Protein AF-A0A1E1WKH9-F1 (afdb_monomer_lite)

Secondary structure (DSSP, 8-state):
-PPP------TTSGGGGT---EEE-SSSSSEEEPP--THHHHHTTS-----------TT---EEEEEE-TTSSEEEEEETTS-EEEEETTTTEEEEEE-GGGSTTTT---TT--

Foldseek 3Di:
DDDPPPDPPPCPDLVVQVDWDWDADPDPVRIDTDDPDPCVVVVVVPDDPPCPPDPPPVPPFDFPDWDADPVNQKIWTATPQRKIWMAGPDVRHTDDIDHLVRDPPSPPDDPPPD

Structure (mmCIF, N/CA/C/O backbone):
data_AF-A0A1E1WKH9-F1
#
_entry.id   AF-A0A1E1WKH9-F1
#
loop_
_atom_site.group_PDB
_atom_site.id
_atom_site.type_symbol
_atom_site.label_atom_id
_atom_site.label_alt_id
_atom_site.label_comp_id
_atom_site.label_asym_id
_atom_site.label_entity_id
_atom_site.label_seq_id
_atom_site.pdbx_PDB_ins_code
_atom_site.Cartn_x
_atom_site.Cartn_y
_atom_site.Cartn_z
_atom_site.occupancy
_atom_site.B_iso_or_equiv
_atom_site.auth_seq_id
_atom_site.auth_comp_id
_atom_site.auth_asym_id
_atom_site.auth_atom_id
_atom_site.pdbx_PDB_model_num
ATOM 1 N N . CYS A 1 1 ? -20.085 16.446 30.220 1.00 38.81 1 CYS A N 1
ATOM 2 C CA . CYS A 1 1 ? -20.483 16.309 28.804 1.00 38.81 1 CYS A CA 1
ATOM 3 C C . CYS A 1 1 ? -20.282 14.856 28.402 1.00 38.81 1 CYS A C 1
ATOM 5 O O . CYS A 1 1 ? -19.146 14.402 28.426 1.00 38.81 1 CYS A O 1
ATOM 7 N N . GLY A 1 2 ? -21.367 14.102 28.203 1.00 40.84 2 GLY A N 1
ATOM 8 C CA . GLY A 1 2 ? -21.297 12.669 27.888 1.00 40.84 2 GLY A CA 1
ATOM 9 C C . GLY A 1 2 ? -20.714 12.404 26.494 1.00 40.84 2 GLY A C 1
ATOM 10 O O . GLY A 1 2 ? -20.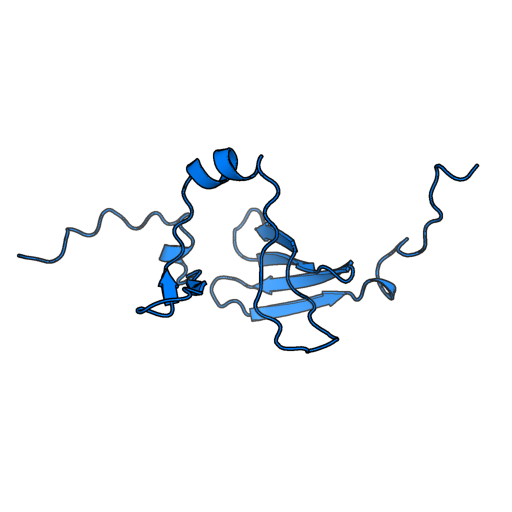678 13.329 25.678 1.00 40.84 2 GLY A O 1
ATOM 11 N N . PRO A 1 3 ? -20.243 11.174 26.215 1.00 39.62 3 PRO A N 1
ATOM 12 C CA . PRO A 1 3 ? -19.780 10.814 24.882 1.00 39.62 3 PRO A CA 1
ATOM 13 C C . PRO A 1 3 ? -20.927 11.002 23.877 1.00 39.62 3 PRO A C 1
ATOM 15 O O . PRO A 1 3 ? -22.069 10.655 24.195 1.00 39.62 3 PRO A O 1
ATOM 18 N N . PRO A 1 4 ? -20.661 11.575 22.690 1.00 43.03 4 PRO A N 1
ATOM 19 C CA . PRO A 1 4 ? -21.684 11.731 21.672 1.00 43.03 4 PRO A CA 1
ATOM 20 C C . PRO A 1 4 ? -22.220 10.348 21.307 1.00 43.03 4 PRO A C 1
ATOM 22 O O . PRO A 1 4 ? -21.453 9.411 21.078 1.00 43.03 4 PRO A O 1
ATOM 25 N N . TYR A 1 5 ? -23.547 10.235 21.321 1.00 42.22 5 TYR A N 1
ATOM 26 C CA . TYR A 1 5 ? -24.288 9.047 20.930 1.00 42.22 5 TYR A CA 1
ATOM 27 C C . TYR A 1 5 ? -23.691 8.466 19.649 1.00 42.22 5 TYR A C 1
ATOM 29 O O . TYR A 1 5 ? -23.529 9.170 18.651 1.00 42.22 5 TYR A O 1
ATOM 37 N N . ALA A 1 6 ? -23.326 7.185 19.709 1.00 43.75 6 ALA A N 1
ATOM 38 C CA . ALA A 1 6 ? -22.846 6.441 18.563 1.00 43.75 6 ALA A CA 1
ATOM 39 C C . ALA A 1 6 ? -23.973 6.384 17.525 1.00 43.75 6 ALA A C 1
ATOM 41 O O . ALA A 1 6 ? -24.849 5.523 17.599 1.00 43.75 6 ALA A O 1
ATOM 42 N N . ASN A 1 7 ? -23.960 7.322 16.575 1.00 47.19 7 ASN A N 1
ATOM 43 C CA . ASN A 1 7 ? -24.692 7.167 15.326 1.00 47.19 7 ASN A CA 1
ATOM 44 C C . ASN A 1 7 ? -24.326 5.795 14.761 1.00 47.19 7 ASN A C 1
ATOM 46 O O . ASN A 1 7 ? -23.153 5.409 14.796 1.00 47.19 7 ASN A O 1
ATOM 50 N N . ALA A 1 8 ? -25.348 5.047 14.338 1.00 49.00 8 ALA A N 1
ATOM 51 C CA . ALA A 1 8 ? -25.225 3.695 13.816 1.00 49.00 8 ALA A CA 1
ATOM 52 C C . ALA A 1 8 ? -23.973 3.598 12.936 1.00 49.00 8 ALA A C 1
ATOM 54 O O . ALA A 1 8 ? -23.840 4.360 11.980 1.00 49.00 8 ALA A O 1
ATOM 55 N N . LYS A 1 9 ? -23.025 2.731 13.321 1.00 55.84 9 LYS A N 1
ATOM 56 C CA . LYS A 1 9 ? -21.796 2.508 12.556 1.00 55.84 9 LYS A CA 1
ATOM 57 C C . LYS A 1 9 ? -22.210 2.161 11.135 1.00 55.84 9 LYS A C 1
ATOM 59 O O . LYS A 1 9 ? -22.727 1.071 10.909 1.00 55.84 9 LYS A O 1
ATOM 64 N N . ASP A 1 10 ? -21.999 3.092 10.217 1.00 60.97 10 ASP A N 1
ATOM 65 C CA . ASP A 1 10 ? -22.157 2.841 8.799 1.00 60.97 10 ASP A CA 1
ATOM 66 C C . ASP A 1 10 ? -21.228 1.676 8.444 1.00 60.97 10 ASP A C 1
ATOM 68 O O . ASP A 1 10 ? -20.005 1.796 8.517 1.00 60.97 10 ASP A O 1
ATOM 72 N N . THR A 1 11 ? -21.812 0.517 8.145 1.00 62.19 11 THR A N 1
ATOM 73 C CA . THR A 1 11 ? -21.071 -0.716 7.853 1.00 62.19 11 THR A CA 1
ATOM 74 C C . THR A 1 11 ? -20.294 -0.622 6.545 1.00 62.19 11 THR A C 1
ATOM 76 O O . THR A 1 11 ? -19.420 -1.448 6.300 1.00 62.19 11 THR A O 1
ATOM 79 N N . SER A 1 12 ? -20.608 0.368 5.704 1.00 61.06 12 SER A N 1
ATOM 80 C CA . SER A 1 12 ? -19.843 0.686 4.498 1.00 61.06 12 SER A CA 1
ATOM 81 C C . SER A 1 12 ? -18.646 1.598 4.791 1.00 61.06 12 SER A C 1
ATOM 83 O O . SER A 1 12 ? -17.701 1.649 4.005 1.00 61.06 12 SER A O 1
ATOM 85 N N . SER A 1 13 ? -18.631 2.270 5.951 1.00 68.44 13 SER A N 1
ATOM 86 C CA . SER A 1 13 ? -17.531 3.145 6.344 1.00 68.44 13 SER A CA 1
ATOM 87 C C . SER A 1 13 ? -16.265 2.328 6.623 1.00 68.44 13 SER A C 1
ATOM 89 O O . SER A 1 13 ? -16.301 1.419 7.460 1.00 68.44 13 SER A O 1
ATOM 91 N N . PRO A 1 14 ? -15.107 2.687 6.040 1.00 64.81 14 PRO A N 1
ATOM 92 C CA . PRO A 1 14 ? -13.822 2.055 6.350 1.00 64.81 14 PRO A CA 1
ATOM 93 C C . PRO A 1 14 ? -13.473 2.094 7.847 1.00 64.81 14 PRO A C 1
ATOM 95 O O . PRO A 1 14 ? -12.828 1.178 8.361 1.00 64.81 14 PRO A O 1
ATOM 98 N N . LEU A 1 15 ? -13.966 3.107 8.573 1.00 67.94 15 LEU A N 1
ATOM 99 C CA . LEU A 1 15 ? -13.807 3.222 10.025 1.00 67.94 15 LEU A CA 1
ATOM 100 C C . LEU A 1 15 ? -14.479 2.060 10.767 1.00 67.94 15 LEU A C 1
ATOM 102 O O . LEU A 1 15 ? -13.960 1.596 11.782 1.00 67.94 15 LEU A O 1
ATOM 106 N N . SER A 1 16 ? -15.607 1.553 10.257 1.00 67.88 16 SER A N 1
ATOM 107 C CA . SER A 1 16 ? -16.289 0.385 10.829 1.00 67.88 16 SER A CA 1
ATOM 108 C C . SER A 1 16 ? -15.460 -0.901 10.694 1.00 67.88 16 SER A C 1
ATOM 110 O O . SER A 1 16 ? -15.544 -1.770 11.561 1.00 67.88 16 SER A O 1
ATOM 112 N N . ALA A 1 17 ? -14.593 -0.972 9.677 1.00 67.00 17 ALA A N 1
ATOM 113 C CA . ALA A 1 17 ? -13.640 -2.054 9.442 1.00 67.00 17 ALA A CA 1
ATOM 114 C C . ALA A 1 17 ? -12.292 -1.856 10.171 1.00 67.00 17 ALA A C 1
ATOM 116 O O . ALA A 1 17 ? -11.380 -2.664 10.003 1.00 67.00 17 ALA A O 1
ATOM 117 N N . GLY A 1 18 ? -12.154 -0.797 10.979 1.00 69.62 18 GLY A N 1
ATOM 118 C CA . GLY A 1 18 ? -10.924 -0.474 11.711 1.00 69.62 18 GLY A CA 1
ATOM 119 C C . GLY A 1 18 ? -9.837 0.194 10.862 1.00 69.62 18 GLY A C 1
ATOM 120 O O . GLY A 1 18 ? -8.704 0.334 11.318 1.00 69.62 18 GLY A O 1
ATOM 121 N N . ILE A 1 19 ? -10.162 0.620 9.639 1.00 68.00 19 ILE A N 1
ATOM 122 C CA . ILE A 1 19 ? -9.224 1.289 8.736 1.00 68.00 19 ILE A CA 1
ATOM 123 C C . ILE A 1 19 ? -9.206 2.786 9.070 1.00 68.00 19 ILE A C 1
ATOM 125 O O . ILE A 1 19 ? -10.247 3.442 9.080 1.00 68.00 19 ILE A O 1
ATOM 129 N N . THR A 1 20 ? -8.017 3.336 9.332 1.00 71.50 20 THR A N 1
ATOM 130 C CA . THR A 1 20 ? -7.808 4.771 9.587 1.00 71.50 20 THR A CA 1
ATOM 131 C C . THR A 1 20 ? -6.699 5.313 8.690 1.00 71.50 20 THR A C 1
ATOM 133 O O . THR A 1 20 ? -5.707 4.630 8.442 1.00 71.50 20 THR A O 1
ATOM 136 N N . ALA A 1 21 ? -6.862 6.541 8.198 1.00 74.44 21 ALA A N 1
ATOM 137 C CA . ALA A 1 21 ? -5.837 7.262 7.449 1.00 74.44 21 ALA A CA 1
ATOM 138 C C . ALA A 1 21 ? -5.340 8.441 8.288 1.00 74.44 21 ALA A C 1
ATOM 140 O O . ALA A 1 21 ? -6.137 9.098 8.951 1.00 74.44 21 ALA A O 1
ATOM 141 N N . TRP A 1 22 ? -4.042 8.734 8.258 1.00 77.25 22 TRP A N 1
ATOM 142 C CA . TRP A 1 22 ? -3.439 9.812 9.045 1.00 77.25 22 TRP A CA 1
ATOM 143 C C . TRP A 1 22 ? -2.667 10.755 8.130 1.00 77.25 22 TRP A C 1
ATOM 145 O O . TRP A 1 22 ? -1.932 10.300 7.256 1.00 77.25 22 TRP A O 1
ATOM 155 N N . ARG A 1 23 ? -2.830 12.065 8.334 1.00 73.31 23 ARG A N 1
ATOM 156 C CA . ARG A 1 23 ? -2.036 13.096 7.659 1.00 73.31 23 ARG A CA 1
ATOM 157 C C . ARG A 1 23 ? -0.916 13.572 8.573 1.00 73.31 23 ARG A C 1
ATOM 159 O O . ARG A 1 23 ? -1.146 13.786 9.765 1.00 73.31 23 ARG A O 1
ATOM 166 N N . ILE A 1 24 ? 0.262 13.750 7.989 1.00 75.31 24 ILE A N 1
ATOM 167 C CA . ILE A 1 24 ? 1.414 14.367 8.647 1.00 75.31 24 ILE A CA 1
ATOM 168 C C . ILE A 1 24 ? 1.164 15.873 8.720 1.00 75.31 24 ILE A C 1
ATOM 170 O O . ILE A 1 24 ? 0.674 16.472 7.761 1.00 75.31 24 ILE A O 1
ATOM 174 N N . LEU A 1 25 ? 1.475 16.470 9.863 1.00 73.00 25 LEU A N 1
ATOM 175 C CA . LEU A 1 25 ? 1.402 17.902 10.105 1.00 73.00 25 LEU A CA 1
ATOM 176 C C . LEU A 1 25 ? 2.807 18.438 10.370 1.00 73.00 25 LEU A C 1
ATOM 178 O O . LEU A 1 25 ? 3.634 17.767 10.983 1.00 73.00 25 LEU A O 1
ATOM 182 N N . ASN A 1 26 ? 3.061 19.657 9.898 1.00 73.62 26 ASN A N 1
ATOM 183 C CA . ASN A 1 26 ? 4.333 20.339 10.134 1.00 73.62 26 ASN A CA 1
ATOM 184 C C . ASN A 1 26 ? 4.432 20.937 11.545 1.00 73.62 26 ASN A C 1
ATOM 186 O O . ASN A 1 26 ? 5.521 21.333 11.937 1.00 73.62 26 ASN A O 1
ATOM 190 N N . ASP A 1 27 ? 3.321 20.972 12.287 1.00 75.94 27 ASP A N 1
ATOM 191 C CA . ASP A 1 27 ? 3.207 21.537 13.630 1.00 75.94 27 ASP A CA 1
ATOM 192 C C . ASP A 1 27 ? 2.425 20.590 14.549 1.00 75.94 27 ASP A C 1
ATOM 194 O O . ASP A 1 27 ? 1.706 19.700 14.087 1.00 75.94 27 ASP A O 1
ATOM 198 N N . GLU A 1 28 ? 2.549 20.794 15.860 1.00 73.19 28 GLU A N 1
ATOM 199 C CA . GLU A 1 28 ? 1.871 19.993 16.879 1.00 73.19 28 GLU A CA 1
ATOM 200 C C . GLU A 1 28 ? 0.333 20.140 16.798 1.00 73.19 28 GLU A C 1
ATOM 202 O O . GLU A 1 28 ? -0.185 21.261 16.791 1.00 73.19 28 GLU A O 1
ATOM 207 N N . PRO A 1 29 ? -0.433 19.028 16.766 1.00 79.38 29 PRO A N 1
ATOM 208 C CA . PRO A 1 29 ? 0.005 17.629 16.809 1.00 79.38 29 PRO A CA 1
ATOM 209 C C . PRO A 1 29 ? 0.568 17.144 15.471 1.00 79.38 29 PRO A C 1
ATOM 211 O O . PRO A 1 29 ? -0.066 17.307 14.441 1.00 79.38 29 PRO A O 1
ATOM 2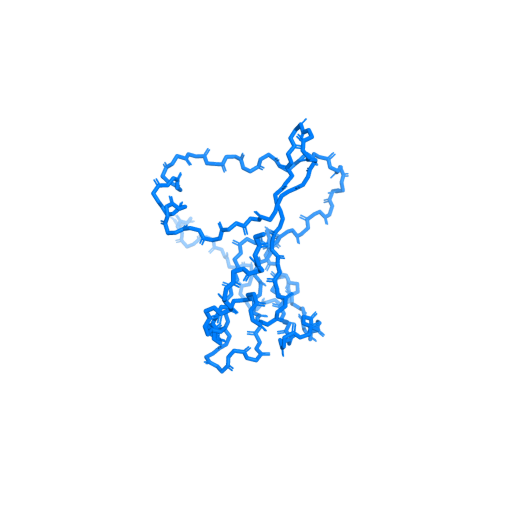14 N N . TRP A 1 30 ? 1.702 16.439 15.498 1.00 74.75 30 TRP A N 1
ATOM 215 C CA . TRP A 1 30 ? 2.428 15.984 14.299 1.00 74.75 30 TRP A CA 1
ATOM 216 C C . TRP A 1 30 ? 1.621 15.088 13.345 1.00 74.75 30 TRP A C 1
ATOM 218 O O . TRP A 1 30 ? 1.987 14.924 12.182 1.00 74.75 30 TRP A O 1
ATOM 228 N N . TYR A 1 31 ? 0.522 14.495 13.823 1.00 78.12 31 TYR A N 1
ATOM 229 C CA . TYR A 1 31 ? -0.364 13.649 13.030 1.00 78.12 31 TYR A CA 1
ATOM 230 C C . TYR A 1 31 ? -1.824 13.905 13.388 1.00 78.12 31 TYR A C 1
ATOM 232 O O . TYR A 1 31 ? -2.176 14.104 14.552 1.00 78.12 31 TYR A O 1
ATOM 240 N N . LYS A 1 32 ? -2.702 13.835 12.385 1.00 81.12 32 LYS A N 1
ATOM 241 C CA . LYS A 1 32 ? -4.156 13.923 12.574 1.00 81.12 32 LYS A CA 1
ATOM 242 C C . LYS A 1 32 ? -4.879 12.906 11.699 1.00 81.12 32 LYS A C 1
ATOM 244 O O . LYS A 1 32 ? -4.445 12.650 10.579 1.00 81.12 32 LYS A O 1
ATOM 249 N N . LEU A 1 33 ? -5.996 12.364 12.190 1.00 77.94 33 LEU A N 1
ATOM 250 C CA . LEU A 1 33 ? -6.893 11.526 11.394 1.00 77.94 33 LEU A CA 1
ATOM 251 C C . LEU A 1 33 ? -7.322 12.292 10.133 1.00 77.94 33 LEU A C 1
ATOM 253 O O . LEU A 1 33 ? -7.844 13.407 10.214 1.00 77.94 33 LEU A O 1
ATOM 257 N N . SER A 1 34 ? -7.069 11.693 8.977 1.00 74.00 34 SER A N 1
ATOM 258 C CA . SER A 1 34 ? -7.547 12.171 7.690 1.00 74.00 34 SER A CA 1
ATOM 259 C C . SER A 1 34 ? -8.999 11.737 7.534 1.00 74.00 34 SER A C 1
ATOM 261 O O . SER A 1 34 ? -9.307 10.547 7.595 1.00 74.00 34 SER A O 1
ATOM 263 N N . VAL A 1 35 ? -9.896 12.704 7.379 1.00 66.62 35 VAL A N 1
ATOM 264 C CA . VAL A 1 35 ? -11.305 12.456 7.069 1.00 66.62 35 VAL A CA 1
ATOM 265 C C . VAL A 1 35 ? -11.473 12.486 5.556 1.00 66.62 35 VAL A C 1
ATOM 267 O O . VAL A 1 35 ? -11.034 13.433 4.907 1.00 66.62 35 VAL A O 1
ATOM 270 N N . VAL A 1 36 ? -12.085 11.438 5.003 1.00 53.50 36 VAL A N 1
ATOM 271 C CA . VAL A 1 36 ? -12.571 11.445 3.620 1.00 53.50 36 VAL A CA 1
ATOM 272 C C . VAL A 1 36 ? -13.745 12.421 3.604 1.00 53.50 36 VAL A C 1
ATOM 274 O O . VAL A 1 36 ? -14.794 12.118 4.161 1.00 53.50 36 VAL A O 1
ATOM 277 N N . SER A 1 37 ? -13.521 13.626 3.088 1.00 48.16 37 SER A N 1
ATOM 278 C CA . SER A 1 37 ? -14.577 14.606 2.833 1.00 48.16 37 SER A CA 1
ATOM 279 C C . SER A 1 37 ? -14.830 14.627 1.332 1.00 48.16 37 SER A C 1
ATOM 281 O O . SER A 1 37 ? -13.864 14.626 0.565 1.00 48.16 37 SER A O 1
ATOM 283 N N . ASP A 1 38 ? -16.092 14.693 0.915 1.00 46.41 38 ASP A N 1
ATOM 284 C CA . ASP A 1 38 ? -16.482 14.868 -0.495 1.00 46.41 38 ASP A CA 1
ATOM 285 C C . ASP A 1 38 ? -15.904 16.173 -1.088 1.00 46.41 38 ASP A C 1
ATOM 287 O O . ASP A 1 38 ? -15.752 16.331 -2.294 1.00 46.41 38 ASP A O 1
ATOM 291 N N . GLU A 1 39 ? -15.471 17.099 -0.229 1.00 44.97 39 GLU A N 1
ATOM 292 C CA . GLU A 1 39 ? -14.760 18.326 -0.599 1.00 44.97 39 GLU A CA 1
ATOM 293 C C . GLU A 1 39 ? -13.347 18.078 -1.171 1.00 44.97 39 GLU A C 1
ATOM 295 O O . GLU A 1 39 ? -12.776 18.967 -1.806 1.00 44.97 39 GLU A O 1
ATOM 300 N N . ILE A 1 40 ? -12.767 16.882 -0.988 1.00 49.44 40 ILE A N 1
ATOM 301 C CA . ILE A 1 40 ? -11.452 16.530 -1.555 1.00 49.44 40 ILE A CA 1
ATOM 302 C C . ILE A 1 40 ? -11.523 16.422 -3.087 1.00 49.44 40 ILE A C 1
ATOM 304 O O . ILE A 1 40 ? -10.544 16.760 -3.754 1.00 49.44 40 ILE A O 1
ATOM 308 N N . GLU A 1 41 ? -12.673 16.044 -3.662 1.00 45.50 41 GLU A N 1
ATOM 309 C CA . GLU A 1 41 ? -12.862 16.071 -5.122 1.00 45.50 41 GLU A CA 1
ATOM 310 C C . GLU A 1 41 ? -12.760 17.494 -5.683 1.00 45.50 41 GLU A C 1
ATOM 312 O O . GLU A 1 41 ? -12.131 17.699 -6.720 1.00 45.50 41 GLU A O 1
ATOM 317 N N . ALA A 1 42 ? -13.297 18.495 -4.977 1.00 43.06 42 ALA A N 1
ATOM 318 C CA . ALA A 1 42 ? -13.250 19.889 -5.422 1.00 43.06 42 ALA A CA 1
ATOM 319 C C . ALA A 1 42 ? -11.825 20.470 -5.408 1.00 43.06 42 ALA A C 1
ATOM 321 O O . ALA A 1 42 ? -11.487 21.335 -6.221 1.00 43.06 42 ALA A O 1
ATOM 322 N N . MET A 1 43 ? -10.962 19.980 -4.515 1.00 43.16 43 MET A N 1
ATOM 323 C CA . MET A 1 43 ? -9.582 20.451 -4.422 1.00 43.16 43 MET A CA 1
ATOM 324 C C . MET A 1 43 ? -8.588 19.673 -5.302 1.00 43.16 43 MET A C 1
ATOM 326 O O . MET A 1 43 ? -7.484 20.166 -5.527 1.00 43.16 43 MET A O 1
ATOM 330 N N . ALA A 1 44 ? -8.963 18.510 -5.848 1.00 45.38 44 ALA A N 1
ATOM 331 C CA . ALA A 1 44 ? -8.121 17.723 -6.760 1.00 45.38 44 ALA A CA 1
ATOM 332 C C . ALA A 1 44 ? -7.823 18.439 -8.097 1.00 45.38 44 ALA A C 1
ATOM 334 O O . ALA A 1 44 ? -6.928 18.035 -8.842 1.00 45.38 44 ALA A O 1
ATOM 335 N N . THR A 1 45 ? -8.556 19.514 -8.396 1.00 45.59 45 THR A N 1
ATOM 336 C CA . THR A 1 45 ? -8.362 20.374 -9.572 1.00 45.59 45 THR A CA 1
ATOM 337 C C . THR A 1 45 ? -7.107 21.245 -9.494 1.00 45.59 45 THR A C 1
ATOM 339 O O . THR A 1 45 ? -6.589 21.676 -10.526 1.00 45.59 45 THR A O 1
ATOM 342 N N . GLU A 1 46 ? -6.585 21.494 -8.293 1.00 42.78 46 GLU A N 1
ATOM 343 C CA . GLU A 1 46 ? -5.308 22.179 -8.120 1.00 42.78 46 GLU A CA 1
ATOM 344 C C . GLU A 1 46 ? -4.200 21.138 -7.983 1.00 42.78 46 GLU A C 1
ATOM 346 O O . GLU A 1 46 ? -4.356 20.124 -7.315 1.00 42.78 46 GLU A O 1
ATOM 351 N N . ARG A 1 47 ? -3.079 21.344 -8.676 1.00 46.41 47 ARG A N 1
ATOM 352 C CA . ARG A 1 47 ? -1.971 20.384 -8.785 1.00 46.41 47 ARG A CA 1
ATOM 353 C C . ARG A 1 47 ? -1.382 20.058 -7.413 1.00 46.41 47 ARG A C 1
ATOM 355 O O . ARG A 1 47 ? -0.443 20.710 -6.963 1.00 46.41 47 ARG A O 1
ATOM 362 N N . TRP A 1 48 ? -1.900 19.030 -6.757 1.00 47.81 48 TRP A N 1
ATOM 363 C CA . TRP A 1 48 ? -1.364 18.561 -5.491 1.00 47.81 48 TRP A CA 1
ATOM 364 C C . TRP A 1 48 ? -0.060 17.813 -5.741 1.00 47.81 48 TRP A C 1
ATOM 366 O O . TRP A 1 48 ? -0.034 16.612 -6.005 1.00 47.81 48 TRP A O 1
ATOM 376 N N . SER A 1 49 ? 1.058 18.526 -5.621 1.00 42.00 49 SER A N 1
ATOM 377 C CA . SER A 1 49 ? 2.319 17.897 -5.258 1.00 42.00 49 SER A CA 1
ATOM 378 C C . SER A 1 49 ? 2.169 17.376 -3.829 1.00 42.00 49 SER A C 1
ATOM 380 O O . SER A 1 49 ? 2.344 18.129 -2.870 1.00 42.00 49 SER A O 1
ATOM 382 N N . LEU A 1 50 ? 1.800 16.103 -3.681 1.00 48.69 50 LEU A N 1
ATOM 383 C CA . LEU A 1 50 ? 1.910 15.374 -2.419 1.00 48.69 50 LEU A CA 1
ATOM 384 C C . LEU A 1 50 ? 3.377 15.435 -1.971 1.00 48.69 50 LEU A C 1
ATOM 386 O O . LEU A 1 50 ? 4.206 14.634 -2.400 1.00 48.69 50 LEU A O 1
ATOM 390 N N . TYR A 1 51 ? 3.718 16.425 -1.145 1.00 43.16 51 TYR A N 1
ATOM 391 C CA . TYR A 1 51 ? 5.034 16.524 -0.533 1.00 43.16 51 TYR A CA 1
ATOM 392 C C . TYR A 1 51 ? 5.101 15.495 0.593 1.00 43.16 51 TYR A C 1
ATOM 394 O O . TYR A 1 51 ? 4.758 15.764 1.742 1.00 43.16 51 TYR A O 1
ATOM 402 N N . ILE A 1 52 ? 5.488 14.275 0.231 1.00 50.91 52 ILE A N 1
ATOM 403 C CA . ILE A 1 52 ? 5.878 13.240 1.181 1.00 50.91 52 ILE A CA 1
ATOM 404 C C . ILE A 1 52 ? 7.322 13.582 1.569 1.00 50.91 52 ILE A C 1
ATOM 406 O O . ILE A 1 52 ? 8.197 13.495 0.702 1.00 50.91 52 ILE A O 1
ATOM 410 N N . PRO A 1 53 ? 7.603 14.026 2.810 1.00 39.50 53 PRO A N 1
ATOM 411 C CA . PRO A 1 53 ? 8.951 14.402 3.201 1.00 39.50 53 PRO A CA 1
ATOM 412 C C . PRO A 1 53 ? 9.862 13.193 3.002 1.00 39.50 53 PRO A C 1
ATOM 414 O O . PRO A 1 53 ? 9.619 12.103 3.520 1.00 39.50 53 PRO A O 1
ATOM 417 N N . PHE A 1 54 ? 10.869 13.407 2.163 1.00 47.16 54 PHE A N 1
ATOM 418 C CA . PHE A 1 54 ? 11.821 12.431 1.669 1.00 47.16 54 PHE A CA 1
ATOM 419 C C . PHE A 1 54 ? 12.479 11.643 2.811 1.00 47.16 54 PHE A C 1
ATOM 421 O O . PHE A 1 54 ? 13.542 12.007 3.309 1.00 47.16 54 PHE A O 1
ATOM 428 N N . VAL A 1 55 ? 11.918 10.483 3.149 1.00 46.00 55 VAL A N 1
ATOM 429 C CA . VAL A 1 55 ? 12.760 9.336 3.482 1.00 46.00 55 VAL A CA 1
ATOM 430 C C . VAL A 1 55 ? 13.331 8.899 2.141 1.00 46.00 55 VAL A C 1
ATOM 432 O O . VAL A 1 55 ? 12.592 8.424 1.284 1.00 46.00 55 VAL A O 1
ATOM 435 N N . SER A 1 56 ? 14.625 9.125 1.921 1.00 50.25 56 SER A N 1
ATOM 436 C CA . SER A 1 56 ? 15.354 8.824 0.681 1.00 50.25 56 SER A CA 1
ATOM 437 C C . SER A 1 56 ? 15.501 7.318 0.419 1.00 50.25 56 SER A C 1
ATOM 439 O O . SER A 1 56 ? 16.560 6.822 0.035 1.00 50.25 56 SER A O 1
ATOM 441 N N . ASN A 1 57 ? 14.433 6.550 0.610 1.00 48.56 57 ASN A N 1
ATOM 442 C CA . ASN A 1 57 ? 14.393 5.181 0.161 1.00 48.56 57 ASN A CA 1
ATOM 443 C C . ASN A 1 57 ? 14.138 5.201 -1.350 1.00 48.56 57 ASN A C 1
ATOM 445 O O . ASN A 1 57 ? 13.049 5.509 -1.823 1.00 48.56 57 ASN A O 1
ATOM 449 N N . LYS A 1 58 ? 15.176 4.883 -2.125 1.00 53.81 58 LYS A N 1
ATOM 450 C CA . LYS A 1 58 ? 15.107 4.813 -3.592 1.00 53.81 58 LYS A CA 1
ATOM 451 C C . LYS A 1 58 ? 14.143 3.723 -4.101 1.00 53.81 58 LYS A C 1
ATOM 453 O O . LYS A 1 58 ? 13.920 3.640 -5.299 1.00 53.81 58 LYS A O 1
ATOM 458 N N . ASN A 1 59 ? 13.565 2.918 -3.201 1.00 58.66 59 ASN A N 1
ATOM 459 C CA . ASN A 1 59 ? 12.568 1.881 -3.475 1.00 58.66 59 ASN A CA 1
ATOM 460 C C . ASN A 1 59 ? 11.197 2.187 -2.832 1.00 58.66 59 ASN A C 1
ATOM 462 O O . ASN A 1 59 ? 10.557 1.298 -2.267 1.00 58.66 59 ASN A O 1
ATOM 466 N N . LEU A 1 60 ? 10.728 3.439 -2.865 1.00 66.88 60 LEU A N 1
ATOM 467 C CA . LEU A 1 60 ? 9.366 3.761 -2.422 1.00 66.88 60 LEU A CA 1
ATOM 468 C C . LEU A 1 60 ? 8.333 3.356 -3.484 1.00 66.88 60 LEU A C 1
ATOM 470 O O . LEU A 1 60 ? 8.029 4.124 -4.390 1.00 66.88 60 LEU A O 1
ATOM 474 N N . ALA A 1 61 ? 7.760 2.161 -3.337 1.00 75.75 61 ALA A N 1
ATOM 475 C CA . ALA A 1 61 ? 6.608 1.688 -4.108 1.00 75.75 61 ALA A CA 1
ATOM 476 C C . ALA A 1 61 ? 5.288 2.045 -3.397 1.00 75.75 61 ALA A C 1
ATOM 478 O O . ALA A 1 61 ? 4.614 1.181 -2.824 1.00 75.75 61 ALA A O 1
ATOM 479 N N . PHE A 1 62 ? 4.929 3.332 -3.372 1.00 82.19 62 PHE A N 1
ATOM 480 C CA . PHE A 1 62 ? 3.669 3.780 -2.767 1.00 82.19 62 PHE A CA 1
ATOM 481 C C . PHE A 1 62 ? 2.463 3.467 -3.663 1.00 82.19 62 PHE A C 1
ATOM 483 O O . PHE A 1 62 ? 2.595 3.300 -4.875 1.00 82.19 62 PHE A O 1
ATOM 490 N N . VAL A 1 63 ? 1.283 3.360 -3.049 1.00 87.12 63 VAL A N 1
ATOM 491 C CA . VAL A 1 63 ? 0.028 3.043 -3.741 1.00 87.12 63 VAL A CA 1
ATOM 492 C C . VAL A 1 63 ? -0.546 4.312 -4.369 1.00 87.12 63 VAL A C 1
ATOM 494 O O . VAL A 1 63 ? -0.729 5.309 -3.676 1.00 87.12 63 VAL A O 1
ATOM 497 N N . VAL A 1 64 ? -0.828 4.266 -5.671 1.00 85.69 64 VAL A N 1
ATOM 498 C CA . VAL A 1 64 ? -1.428 5.371 -6.443 1.00 85.69 64 VAL A CA 1
ATOM 499 C C . VAL A 1 64 ? -2.924 5.183 -6.671 1.00 85.69 64 VAL A C 1
ATOM 501 O O . VAL A 1 64 ? -3.633 6.159 -6.888 1.00 85.69 64 VAL A O 1
ATOM 504 N N . HIS A 1 65 ? -3.418 3.943 -6.617 1.00 84.62 65 HIS A N 1
ATOM 505 C CA . HIS A 1 65 ? -4.833 3.644 -6.821 1.00 84.62 65 HIS A CA 1
ATOM 506 C C . HIS A 1 65 ? -5.263 2.394 -6.050 1.00 84.62 65 HIS A C 1
ATOM 508 O O . HIS A 1 65 ? -4.480 1.455 -5.888 1.00 84.62 65 HIS A O 1
ATOM 514 N N . MET A 1 66 ? -6.514 2.378 -5.586 1.00 91.44 66 MET A N 1
ATOM 515 C CA . MET A 1 66 ? -7.086 1.324 -4.747 1.00 91.44 66 MET A CA 1
ATOM 516 C C . MET A 1 66 ? -8.522 1.015 -5.163 1.00 91.44 66 MET A C 1
ATOM 518 O O . MET A 1 66 ? -9.306 1.932 -5.378 1.00 91.44 66 MET A O 1
ATOM 522 N N . VAL A 1 67 ? -8.876 -0.269 -5.240 1.00 91.00 67 VAL A N 1
ATOM 523 C CA . VAL A 1 67 ? -10.239 -0.715 -5.579 1.00 91.00 67 VAL A CA 1
ATOM 524 C C . VAL A 1 67 ? -10.653 -1.881 -4.689 1.00 91.00 67 VAL A C 1
ATOM 526 O O . VAL A 1 67 ? -9.898 -2.841 -4.520 1.00 91.00 67 VAL A O 1
ATOM 529 N N . LEU A 1 68 ? -11.863 -1.808 -4.136 1.00 8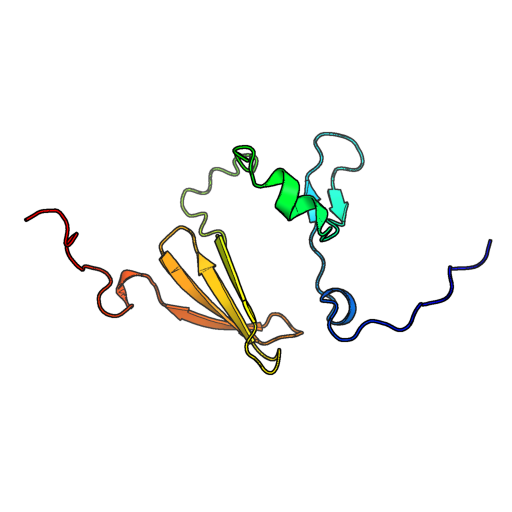9.44 68 LEU A N 1
ATOM 530 C CA . LEU A 1 68 ? -12.472 -2.898 -3.377 1.00 89.44 68 LEU A CA 1
ATOM 531 C C . LEU A 1 68 ? -13.110 -3.926 -4.311 1.00 89.44 68 LEU A C 1
ATOM 533 O O . LEU A 1 68 ? -13.697 -3.578 -5.335 1.00 89.44 68 LEU A O 1
ATOM 537 N N . SER A 1 69 ? -13.041 -5.202 -3.937 1.00 92.38 69 SER A N 1
ATOM 538 C CA . SER A 1 69 ? -13.894 -6.210 -4.564 1.00 92.38 69 SER A CA 1
ATOM 539 C C . SER A 1 69 ? -15.373 -5.930 -4.253 1.00 92.38 69 SER A C 1
ATOM 541 O O . SER A 1 69 ? -15.669 -5.356 -3.203 1.00 92.38 69 SER A O 1
ATOM 543 N N . PRO A 1 70 ? -16.320 -6.358 -5.111 1.00 92.38 70 PRO A N 1
ATOM 544 C CA . PRO A 1 70 ? -17.750 -6.101 -4.898 1.00 92.38 70 PRO A CA 1
ATOM 545 C C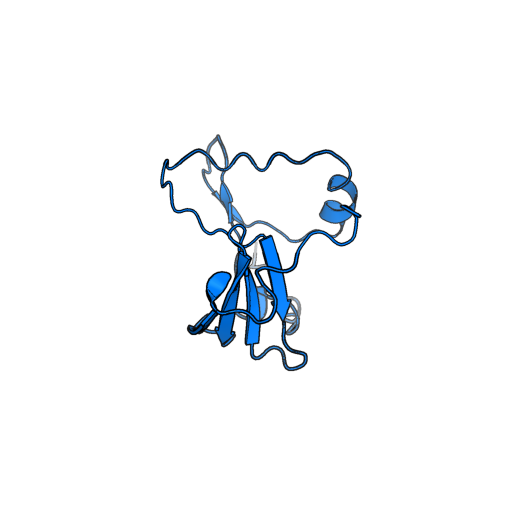 . PRO A 1 70 ? -18.295 -6.608 -3.555 1.00 92.38 70 PRO A C 1
ATOM 547 O O . PRO A 1 70 ? -19.234 -6.040 -3.011 1.00 92.38 70 PRO A O 1
ATOM 550 N N . ASP A 1 71 ? -17.697 -7.671 -3.012 1.00 90.56 71 ASP A N 1
ATOM 551 C CA . ASP A 1 71 ? -18.038 -8.261 -1.712 1.00 90.56 71 ASP A CA 1
ATOM 552 C C . ASP A 1 71 ? -17.310 -7.602 -0.520 1.00 90.56 71 ASP A C 1
ATOM 554 O O . ASP A 1 71 ? -17.466 -8.044 0.617 1.00 90.56 71 ASP A O 1
ATOM 558 N N . GLY A 1 72 ? -16.458 -6.600 -0.766 1.00 85.75 72 GLY A N 1
ATOM 559 C CA . GLY A 1 72 ? -15.646 -5.916 0.244 1.00 85.75 72 GLY A CA 1
ATOM 560 C C . GLY A 1 72 ? -14.560 -6.777 0.902 1.00 85.75 72 GLY A C 1
ATOM 561 O O . GLY A 1 72 ? -13.896 -6.318 1.831 1.00 85.75 72 GLY A O 1
ATOM 562 N N . SER A 1 73 ? -14.346 -8.020 0.455 1.00 93.25 73 SER A N 1
ATOM 563 C CA . SER A 1 73 ? -13.422 -8.957 1.109 1.00 93.25 73 SER A CA 1
ATOM 564 C C . SER A 1 73 ? -11.961 -8.775 0.687 1.00 93.25 73 SER A C 1
ATOM 566 O O . SER A 1 73 ? -11.046 -9.294 1.346 1.00 93.25 73 SER A O 1
ATOM 568 N N . LYS A 1 74 ? -11.713 -8.048 -0.408 1.00 95.12 74 LYS A N 1
ATOM 569 C CA . LYS A 1 74 ? -10.382 -7.788 -0.958 1.00 95.12 74 LYS A CA 1
ATOM 570 C C . LYS A 1 74 ? -10.201 -6.332 -1.369 1.00 95.12 74 LYS A C 1
ATOM 572 O O . LYS A 1 74 ? -11.141 -5.654 -1.768 1.00 95.12 74 LYS A O 1
ATOM 577 N N . LEU A 1 75 ? -8.946 -5.906 -1.330 1.00 94.94 75 LEU A N 1
ATOM 578 C CA . LEU A 1 75 ? -8.462 -4.629 -1.831 1.00 94.94 75 LEU A CA 1
ATOM 579 C C . LEU A 1 75 ? -7.363 -4.893 -2.862 1.00 94.94 75 LEU A C 1
ATOM 581 O O . LEU A 1 75 ? -6.390 -5.586 -2.558 1.00 94.94 75 LEU A O 1
ATOM 585 N N . VAL A 1 76 ? -7.521 -4.350 -4.065 1.00 96.75 76 VAL A N 1
ATOM 586 C CA . VAL A 1 76 ? -6.486 -4.306 -5.105 1.00 96.75 76 VAL A CA 1
ATOM 587 C C . VAL A 1 76 ? -5.791 -2.951 -5.021 1.00 96.75 76 VAL A C 1
ATOM 589 O O . VAL A 1 76 ? -6.464 -1.923 -4.987 1.00 96.75 76 VAL A O 1
ATOM 592 N N . CYS A 1 77 ? -4.460 -2.945 -5.025 1.00 95.56 77 CYS A N 1
ATOM 593 C CA . CYS A 1 77 ? -3.636 -1.741 -4.998 1.00 95.56 77 CYS A CA 1
ATOM 594 C C . CYS A 1 77 ? -2.724 -1.693 -6.228 1.00 95.56 77 CYS A C 1
ATOM 596 O O . CYS A 1 77 ? -2.008 -2.660 -6.497 1.00 95.56 77 CYS A O 1
ATOM 598 N N . LEU A 1 78 ? -2.704 -0.555 -6.921 1.00 93.69 78 LEU A N 1
ATOM 599 C CA . LEU A 1 78 ? -1.719 -0.227 -7.952 1.00 93.69 78 LEU A CA 1
ATOM 600 C C . LEU A 1 78 ? -0.621 0.638 -7.336 1.00 93.69 78 LEU A C 1
ATOM 602 O O . LEU A 1 78 ? -0.914 1.639 -6.679 1.00 93.69 78 LEU A O 1
ATOM 606 N N . HIS A 1 79 ? 0.632 0.271 -7.562 1.00 92.19 79 HIS A N 1
ATOM 607 C CA . HIS A 1 79 ? 1.798 0.988 -7.060 1.00 92.19 79 HIS A CA 1
ATOM 608 C C . HIS A 1 79 ? 2.408 1.898 -8.137 1.00 92.19 79 HIS A C 1
ATOM 610 O O . HIS A 1 79 ? 2.262 1.651 -9.333 1.00 92.19 79 HIS A O 1
ATOM 616 N N . CYS A 1 80 ? 3.123 2.948 -7.725 1.00 87.44 80 CYS A N 1
ATOM 617 C CA . CYS A 1 80 ? 3.761 3.905 -8.641 1.00 87.44 80 CYS A CA 1
ATOM 618 C C . CYS A 1 80 ? 4.831 3.284 -9.559 1.00 87.44 80 CYS A C 1
ATOM 620 O O . CYS A 1 80 ? 5.105 3.813 -10.630 1.00 87.44 80 CYS A O 1
ATOM 622 N N . ASN A 1 81 ? 5.410 2.151 -9.164 1.00 88.25 81 ASN A N 1
ATOM 623 C CA . ASN A 1 81 ? 6.350 1.357 -9.959 1.00 88.25 81 ASN A CA 1
ATOM 624 C C . ASN A 1 81 ? 5.648 0.344 -10.892 1.00 88.25 81 ASN A C 1
ATOM 626 O O . ASN A 1 81 ? 6.309 -0.519 -11.466 1.00 88.25 81 ASN A O 1
ATOM 630 N N . GLY A 1 82 ? 4.319 0.414 -11.014 1.00 90.50 82 GLY A N 1
ATOM 631 C CA . GLY A 1 82 ? 3.515 -0.458 -11.869 1.00 90.50 82 GLY A CA 1
ATOM 632 C C . GLY A 1 82 ? 3.186 -1.822 -11.264 1.00 90.50 82 GLY A C 1
ATOM 633 O O . GLY A 1 82 ? 2.514 -2.620 -11.910 1.00 90.50 82 GLY A O 1
ATOM 634 N N . GLU A 1 83 ? 3.624 -2.125 -10.040 1.00 94.75 83 GLU A N 1
ATOM 635 C CA . GLU A 1 83 ? 3.253 -3.379 -9.379 1.00 94.75 83 GLU A CA 1
ATOM 636 C C . GLU A 1 83 ? 1.779 -3.379 -8.962 1.00 94.75 83 GLU A C 1
ATOM 638 O O . GLU A 1 83 ? 1.211 -2.345 -8.604 1.00 94.75 83 GLU A O 1
ATOM 643 N N . ILE A 1 84 ? 1.175 -4.565 -8.937 1.00 96.19 84 ILE A N 1
ATOM 644 C CA . ILE A 1 84 ? -0.179 -4.778 -8.417 1.00 96.19 84 ILE A CA 1
ATOM 645 C C . ILE A 1 84 ? -0.082 -5.635 -7.160 1.00 96.19 84 ILE A C 1
ATOM 647 O O . ILE A 1 84 ? 0.619 -6.648 -7.146 1.00 96.19 84 ILE A O 1
ATOM 651 N N . SER A 1 85 ? -0.797 -5.270 -6.098 1.00 96.50 85 SER A N 1
ATOM 652 C CA . SER A 1 85 ? -0.942 -6.116 -4.911 1.00 96.50 85 SER A CA 1
ATOM 653 C C . SER A 1 85 ? -2.399 -6.321 -4.518 1.00 96.50 85 SER A C 1
ATOM 655 O O . SER A 1 85 ? -3.261 -5.495 -4.803 1.00 96.50 85 SER A O 1
ATOM 657 N N . VAL A 1 86 ? -2.680 -7.454 -3.873 1.00 97.44 86 VAL A N 1
ATOM 658 C CA . VAL A 1 86 ? -4.012 -7.800 -3.368 1.00 97.44 86 VAL A CA 1
ATOM 659 C C . VAL A 1 86 ? -3.934 -8.118 -1.888 1.00 97.44 86 VAL A C 1
ATOM 661 O O . VAL A 1 86 ? -3.085 -8.894 -1.443 1.00 97.44 86 VAL A O 1
ATOM 664 N N . TRP A 1 87 ? -4.876 -7.558 -1.142 1.00 96.88 87 TRP A N 1
ATOM 665 C CA . TRP A 1 87 ? -4.980 -7.664 0.305 1.00 96.88 87 TRP A CA 1
ATOM 666 C C . TRP A 1 87 ? -6.364 -8.183 0.683 1.00 96.88 87 TRP A C 1
ATOM 668 O O . TRP A 1 87 ? -7.356 -7.841 0.049 1.00 96.88 87 TRP A O 1
ATOM 678 N N . ARG A 1 88 ? -6.448 -9.023 1.714 1.00 95.88 88 ARG A N 1
ATOM 679 C CA . ARG A 1 88 ? -7.702 -9.468 2.326 1.00 95.88 88 ARG A CA 1
ATOM 680 C C . ARG A 1 88 ? -8.114 -8.485 3.409 1.00 95.88 88 ARG A C 1
ATOM 682 O O . ARG A 1 88 ? -7.318 -8.173 4.293 1.00 95.88 88 ARG A O 1
ATOM 689 N N . LEU A 1 89 ? -9.374 -8.088 3.379 1.00 90.38 89 LEU A N 1
ATOM 690 C CA . LEU A 1 89 ? -10.007 -7.246 4.385 1.00 90.38 89 LEU A CA 1
ATOM 691 C C . LEU A 1 89 ? -10.827 -8.086 5.382 1.00 90.38 89 LEU A C 1
ATOM 693 O O . LEU A 1 89 ? -11.119 -9.253 5.104 1.00 90.38 89 LEU A O 1
ATOM 697 N N . PRO A 1 90 ? -11.143 -7.540 6.574 1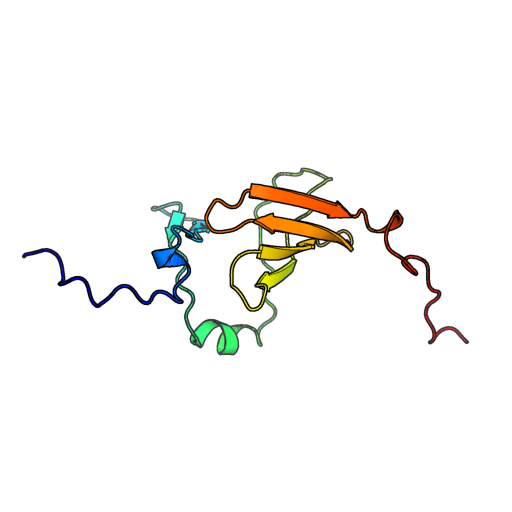.00 88.44 90 PRO A N 1
ATOM 698 C CA . PRO A 1 90 ? -10.722 -6.229 7.095 1.00 88.44 90 PRO A CA 1
ATOM 699 C C . PRO A 1 90 ? -9.296 -6.228 7.665 1.00 88.44 90 PRO A C 1
ATOM 701 O O . PRO A 1 90 ? -8.725 -5.175 7.908 1.00 88.44 90 PRO A O 1
ATOM 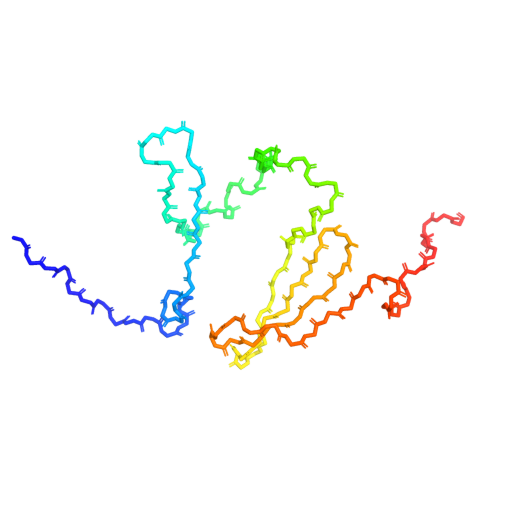704 N N . LEU A 1 91 ? -8.689 -7.406 7.833 1.00 86.75 91 LEU A N 1
ATOM 705 C CA . LEU A 1 91 ? -7.400 -7.590 8.514 1.00 86.75 91 LEU A CA 1
ATOM 706 C C . LEU A 1 91 ? -6.186 -7.011 7.769 1.00 86.75 91 LEU A C 1
ATOM 708 O O . LEU A 1 91 ? -5.063 -7.181 8.234 1.00 86.75 91 LEU A O 1
ATOM 712 N N . LEU A 1 92 ? -6.396 -6.409 6.594 1.00 88.94 92 LEU A N 1
ATOM 713 C CA . LEU A 1 92 ? -5.358 -5.937 5.680 1.00 88.94 92 LEU A CA 1
ATOM 714 C C . LEU A 1 92 ? -4.227 -6.971 5.515 1.00 88.94 92 LEU A C 1
ATOM 716 O O . LEU A 1 92 ? -3.039 -6.677 5.627 1.00 88.94 92 LEU A O 1
ATOM 720 N N . LYS A 1 93 ? -4.607 -8.230 5.275 1.00 93.94 93 LYS A N 1
ATOM 721 C CA . LYS A 1 93 ? -3.660 -9.337 5.123 1.00 93.94 93 LYS A CA 1
ATOM 722 C C . LYS A 1 93 ? -3.201 -9.424 3.674 1.00 93.94 93 LYS A C 1
ATOM 724 O O . LYS A 1 93 ? -4.013 -9.700 2.795 1.00 93.94 93 LYS A O 1
ATOM 729 N N . PHE A 1 94 ? -1.907 -9.260 3.433 1.00 95.38 94 PHE A N 1
ATOM 730 C CA . PHE A 1 94 ? -1.311 -9.453 2.113 1.00 95.38 94 PHE A CA 1
ATOM 731 C C . PHE A 1 94 ? -1.640 -10.846 1.544 1.00 95.38 94 PHE A C 1
ATOM 733 O O . PHE A 1 94 ? -1.502 -11.851 2.248 1.00 95.38 94 PHE A O 1
ATOM 740 N N . LEU A 1 95 ? -2.090 -10.903 0.287 1.00 97.62 95 LEU A N 1
ATOM 741 C CA . LEU A 1 95 ? -2.380 -12.151 -0.427 1.00 97.62 95 LEU A CA 1
ATOM 742 C C . LEU A 1 95 ? -1.434 -12.369 -1.607 1.00 97.62 95 LEU A C 1
ATOM 744 O O . LEU A 1 95 ? -0.817 -13.426 -1.696 1.00 97.62 95 LEU A O 1
ATOM 748 N N . TYR A 1 96 ? -1.342 -11.391 -2.510 1.00 97.38 96 TYR A N 1
ATOM 749 C CA . TYR A 1 96 ? -0.628 -11.538 -3.779 1.00 97.38 96 TYR A CA 1
ATOM 750 C C . TYR A 1 96 ? 0.083 -10.248 -4.177 1.00 97.38 96 TYR A C 1
ATOM 752 O O . TYR A 1 96 ? -0.365 -9.151 -3.834 1.00 97.38 96 TYR A O 1
ATOM 760 N N . ARG A 1 97 ? 1.168 -10.391 -4.943 1.00 95.75 97 ARG A N 1
ATOM 761 C CA . ARG A 1 97 ? 1.875 -9.296 -5.611 1.00 95.75 97 ARG A CA 1
ATOM 762 C C . ARG A 1 97 ? 2.336 -9.746 -6.988 1.00 95.75 97 ARG A C 1
ATOM 764 O O . ARG A 1 97 ? 2.908 -10.824 -7.114 1.00 95.75 97 ARG A O 1
ATOM 771 N N . TRP A 1 98 ? 2.133 -8.880 -7.970 1.00 97.12 98 TRP A N 1
ATOM 772 C CA . TRP A 1 98 ? 2.619 -9.037 -9.332 1.00 97.12 98 TRP A CA 1
ATOM 773 C C . TRP A 1 98 ? 3.532 -7.863 -9.676 1.00 97.12 98 TRP A C 1
ATOM 775 O O . TRP A 1 98 ? 3.043 -6.740 -9.844 1.00 97.12 98 TRP A O 1
ATOM 785 N N . PRO A 1 99 ? 4.851 -8.103 -9.776 1.00 95.12 99 PRO A N 1
ATOM 786 C CA . PRO A 1 99 ? 5.778 -7.146 -10.359 1.00 95.12 99 PRO A CA 1
ATOM 787 C C . PRO A 1 99 ? 5.332 -6.724 -11.760 1.00 95.12 99 PRO A C 1
ATOM 789 O O . PRO A 1 99 ? 4.764 -7.554 -12.474 1.00 95.12 99 PRO A O 1
ATOM 792 N N . LEU A 1 100 ? 5.617 -5.487 -12.184 1.00 93.50 100 LEU A N 1
ATOM 793 C CA . LEU A 1 100 ? 5.282 -5.008 -13.536 1.00 93.50 100 LEU A CA 1
ATOM 794 C C . LEU A 1 100 ? 5.758 -5.989 -14.619 1.00 93.50 100 LEU A C 1
ATOM 796 O O . LEU A 1 100 ? 4.982 -6.388 -15.474 1.00 93.50 100 LEU A O 1
ATOM 800 N N . THR A 1 101 ? 6.990 -6.483 -14.498 1.00 94.19 101 THR A N 1
ATOM 801 C CA . THR A 1 101 ? 7.602 -7.433 -15.443 1.00 94.19 101 THR A CA 1
ATOM 802 C C . THR A 1 101 ? 6.926 -8.803 -15.512 1.00 94.19 101 THR A C 1
ATOM 804 O O . THR A 1 101 ? 7.132 -9.547 -16.466 1.00 94.19 101 THR A O 1
ATOM 807 N N . SER A 1 102 ? 6.126 -9.167 -14.507 1.00 95.62 102 SER A N 1
ATOM 808 C CA . SER A 1 102 ? 5.356 -10.419 -14.500 1.00 95.62 102 SER A CA 1
ATOM 809 C C . SER A 1 102 ? 3.958 -10.265 -15.098 1.00 95.62 102 SER A C 1
ATOM 811 O O . SER A 1 102 ? 3.261 -11.261 -15.293 1.00 95.62 102 SER A O 1
ATOM 813 N N . GLN A 1 103 ? 3.525 -9.027 -15.350 1.00 94.19 103 GLN A N 1
ATOM 814 C CA . GLN A 1 103 ? 2.201 -8.753 -15.883 1.00 94.19 103 GLN A CA 1
ATOM 815 C C . GLN A 1 103 ? 2.186 -9.002 -17.398 1.00 94.19 103 GLN A C 1
ATOM 817 O O . GLN A 1 103 ? 3.174 -8.723 -18.091 1.00 94.19 103 GLN A O 1
ATOM 822 N N . PRO A 1 104 ? 1.075 -9.530 -17.938 1.00 94.44 104 PRO A N 1
ATOM 823 C CA . PRO A 1 104 ? 0.910 -9.663 -19.377 1.00 94.44 104 PRO A CA 1
ATOM 824 C C . PRO A 1 104 ? 1.053 -8.300 -20.049 1.00 94.44 104 PRO A C 1
ATOM 826 O O . PRO A 1 104 ? 0.522 -7.317 -19.538 1.00 94.44 104 PRO A O 1
ATOM 829 N N . GLN A 1 105 ? 1.714 -8.258 -21.209 1.00 90.81 105 GLN A N 1
ATOM 830 C CA . GLN A 1 105 ? 1.757 -7.061 -22.058 1.00 90.81 105 GLN A CA 1
ATOM 831 C C . GLN A 1 105 ? 2.376 -5.816 -21.387 1.00 90.81 105 GLN A C 1
ATOM 833 O O . GLN A 1 105 ? 2.101 -4.687 -21.788 1.00 90.81 105 GLN A O 1
ATOM 838 N N . HIS A 1 106 ? 3.213 -6.000 -20.363 1.00 90.31 106 HIS A N 1
ATOM 839 C CA . HIS A 1 106 ? 3.853 -4.885 -19.660 1.00 90.31 106 HIS A CA 1
ATOM 840 C C . HIS A 1 106 ? 4.878 -4.120 -20.516 1.00 90.31 106 HIS A C 1
ATOM 842 O O . HIS A 1 106 ? 5.242 -3.002 -20.161 1.00 90.31 106 HIS A O 1
ATOM 848 N N . ASP A 1 107 ? 5.353 -4.722 -21.609 1.00 89.94 107 ASP A N 1
ATOM 849 C CA . ASP A 1 107 ? 6.364 -4.193 -22.527 1.00 89.94 107 ASP A CA 1
ATOM 850 C C . ASP A 1 107 ? 5.781 -3.763 -23.883 1.00 89.94 107 ASP A C 1
ATOM 852 O O . ASP A 1 107 ? 6.512 -3.664 -24.865 1.00 89.94 107 ASP A O 1
ATOM 856 N N . LEU A 1 108 ? 4.469 -3.508 -23.960 1.00 88.12 108 LEU A N 1
ATOM 857 C CA . LEU A 1 108 ? 3.859 -3.033 -25.198 1.00 88.12 108 LEU A CA 1
ATOM 858 C C . LEU A 1 108 ? 4.463 -1.696 -25.636 1.00 88.12 108 LEU A C 1
ATOM 860 O O . LEU A 1 108 ? 4.488 -0.721 -24.880 1.00 88.12 108 LEU A O 1
ATOM 864 N N . ASP A 1 109 ? 4.866 -1.647 -26.903 1.00 85.69 109 ASP A N 1
ATOM 865 C CA . ASP A 1 109 ? 5.296 -0.417 -27.546 1.00 85.69 109 ASP A CA 1
ATOM 866 C C . ASP A 1 109 ? 4.181 0.626 -27.535 1.00 85.69 109 ASP A C 1
ATOM 868 O O . ASP A 1 109 ? 2.992 0.316 -27.668 1.00 85.69 109 ASP A O 1
ATOM 872 N N . ASN A 1 110 ? 4.580 1.894 -27.428 1.00 79.94 110 ASN A N 1
ATOM 873 C CA . ASN A 1 110 ? 3.637 2.994 -27.525 1.00 79.94 110 ASN A CA 1
ATOM 874 C C . ASN A 1 110 ? 2.954 2.956 -28.909 1.00 79.94 110 ASN A C 1
ATOM 876 O O . ASN A 1 110 ? 3.622 3.191 -29.922 1.00 79.94 110 ASN A O 1
ATOM 880 N N . PRO A 1 111 ? 1.627 2.735 -28.981 1.00 81.12 111 PRO A N 1
ATOM 881 C CA . PRO A 1 111 ? 0.917 2.612 -30.254 1.00 81.12 111 PRO A CA 1
ATOM 882 C C . PRO A 1 111 ? 0.911 3.914 -31.069 1.00 81.12 111 PRO A C 1
ATOM 884 O O . PRO A 1 111 ? 0.532 3.900 -32.238 1.00 81.12 111 PRO A O 1
ATOM 887 N N . LEU A 1 112 ? 1.323 5.033 -30.463 1.00 83.25 112 LEU A N 1
ATOM 888 C CA . LEU A 1 112 ? 1.398 6.352 -31.088 1.00 83.25 112 LEU A CA 1
ATOM 889 C C . LEU A 1 112 ? 2.743 6.639 -31.779 1.00 83.25 112 LEU A C 1
ATOM 891 O O . LEU A 1 112 ? 2.880 7.695 -32.386 1.00 83.25 112 LEU A O 1
ATOM 895 N N . VAL A 1 113 ? 3.733 5.742 -31.696 1.00 73.88 113 VAL A N 1
ATOM 896 C CA . VAL A 1 113 ? 5.076 5.928 -32.294 1.00 73.88 113 VAL A CA 1
ATOM 897 C C . VAL A 1 113 ? 5.179 5.234 -33.666 1.00 73.88 113 VAL A C 1
ATOM 899 O O . VAL A 1 113 ? 6.202 4.650 -34.001 1.00 73.88 113 VAL A O 1
ATOM 902 N N . LYS A 1 114 ? 4.110 5.271 -34.472 1.00 56.31 114 LYS A N 1
ATOM 903 C CA . LYS A 1 114 ? 4.146 4.814 -35.874 1.00 56.31 114 LYS A CA 1
ATOM 904 C C . LYS A 1 114 ? 4.483 5.939 -36.839 1.00 56.31 114 LYS A C 1
ATOM 906 O O . LYS A 1 114 ? 3.894 7.030 -36.685 1.00 56.31 114 LYS A O 1
#

Organism: Pectinophora gossypiella (NCBI:txid13191)

Radius of gyration: 18.55 Å; chains: 1; bounding box: 41×34×65 Å

Sequence (114 aa):
CGPPYANAKDTSSPLSAGITAWRILNDEPWYKLSVVSDEIEAMATERWSLYIPFVSNKNLAFVVHMVLSPDGSKLVCLHCNGEISVWRLPLLKFLYRWPLTSQPQHDLDNPLVK

InterPro domains:
  IPR029145 Neuroblastoma-amplified sequence, N-terminal [PF15492] (7-111)

pLDDT: mean 73.05, std 19.59, range [38.81, 97.62]